Protein AF-A0A1U7GPU9-F1 (afdb_monomer_lite)

Sequence (173 aa):
MVADHSEVFSPFREVAGPLFEAMLLGKGELARRPNVSMRLPALGEPSARLLVTPGWDRRRKLVMPFIHAEFVVERTARAGIVCNKPLPDVELAIDILDDGPRWRRWSTASGASALDRMARTMGEFVERPDVVFARSAGRCCLCGRGLTDEASRGRGIGPECIEKYRSAFSTNK

Radius of gyration: 16.13 Å; chains: 1; bounding box: 51×42×40 Å

Foldseek 3Di:
DQDDLQVLQVLLLVLCVLLQVLVCPPVPQAPAFDLWWFWFWFDDPPTWTKIKGFDADGVVRDGDSKIKIFIWGFDQDDPHDGHPGTDTDTQWIWIRDPVTIDTDDHHPVCRSVSVVRVSVSSNCCSVCVQVRLLVQLAAQRINRHGDDDPVCSRRVHDPVCVVSVCSSPVPDD

Secondary structure (DSSP, 8-state):
-PPP-HHHHHHHHHHHHHHHHHHHTT--S-SS-----EEEEEPSSSPEEEEEEEEEETTTTEEEEEEEEEEEEEEEEETTEEEEEEEEEEEEEEEEETTEEEEEEE-TTTHHHHHHHHHHHHHHHHH-HHHHHHT-SSB-TTT-PBP-SHHHHHHT--HHHHHHHHHHHTT--

pLDDT: mean 88.78, std 10.9, range [35.09, 97.94]

Structure (mmCIF, N/CA/C/O backbone):
data_AF-A0A1U7GPU9-F1
#
_entry.id   AF-A0A1U7GPU9-F1
#
loop_
_atom_site.group_PDB
_atom_site.id
_atom_site.type_symbol
_atom_site.label_atom_id
_atom_site.label_alt_id
_atom_site.label_comp_id
_atom_site.label_asym_id
_atom_site.label_entity_id
_atom_site.label_seq_id
_atom_site.pdbx_PDB_ins_code
_atom_site.Cartn_x
_atom_site.Cartn_y
_atom_site.Cartn_z
_atom_site.occupancy
_atom_site.B_iso_or_equiv
_atom_site.auth_seq_id
_atom_site.auth_comp_id
_atom_site.auth_asym_id
_atom_site.auth_atom_id
_atom_site.pdbx_PDB_model_num
ATOM 1 N N . MET A 1 1 ? 10.505 0.534 -23.925 1.00 47.16 1 MET A N 1
ATOM 2 C CA . MET A 1 1 ? 9.340 1.418 -23.720 1.00 47.16 1 MET A CA 1
ATOM 3 C C . MET A 1 1 ? 8.784 1.091 -22.350 1.00 47.16 1 MET A C 1
ATOM 5 O O . MET A 1 1 ? 8.633 -0.089 -22.069 1.00 47.16 1 MET A O 1
ATOM 9 N N . VAL A 1 2 ? 8.605 2.087 -21.484 1.00 56.66 2 VAL A N 1
ATOM 10 C CA . VAL A 1 2 ? 7.925 1.889 -20.194 1.00 56.66 2 VAL A CA 1
ATOM 11 C C . VAL A 1 2 ? 6.439 1.765 -20.516 1.00 56.66 2 VAL A C 1
ATOM 13 O O . VAL A 1 2 ? 5.936 2.599 -21.267 1.00 56.66 2 VAL A O 1
ATOM 16 N N . ALA A 1 3 ? 5.775 0.706 -20.053 1.00 67.44 3 ALA A N 1
ATOM 17 C CA . ALA A 1 3 ? 4.334 0.579 -20.237 1.00 67.44 3 ALA A CA 1
ATOM 18 C C . ALA A 1 3 ? 3.627 1.746 -19.526 1.00 67.44 3 ALA A C 1
ATOM 20 O O . ALA A 1 3 ? 4.056 2.175 -18.452 1.00 67.44 3 ALA A O 1
ATOM 21 N N . ASP A 1 4 ? 2.596 2.301 -20.159 1.00 78.19 4 ASP A N 1
ATOM 22 C CA . ASP A 1 4 ? 1.759 3.307 -19.516 1.00 78.19 4 ASP A CA 1
ATOM 23 C C . ASP A 1 4 ? 0.876 2.598 -18.490 1.00 78.19 4 ASP A C 1
ATOM 25 O O . ASP A 1 4 ? 0.085 1.731 -18.841 1.00 78.19 4 ASP A O 1
ATOM 29 N N . HIS A 1 5 ? 1.065 2.941 -17.219 1.00 84.31 5 HIS A N 1
ATOM 30 C CA . HIS A 1 5 ? 0.310 2.389 -16.094 1.00 84.31 5 HIS A CA 1
ATOM 31 C C . HIS A 1 5 ? -0.591 3.443 -15.447 1.00 84.31 5 HIS A C 1
ATOM 33 O O . HIS A 1 5 ? -1.067 3.246 -14.331 1.00 84.31 5 HIS A O 1
ATOM 39 N N . SER A 1 6 ? -0.790 4.597 -16.093 1.00 80.00 6 SER A N 1
ATOM 40 C CA . SER A 1 6 ? -1.548 5.718 -15.521 1.00 80.00 6 SER A CA 1
ATOM 41 C C . SER A 1 6 ? -2.979 5.336 -15.123 1.00 80.00 6 SER A C 1
ATOM 43 O O . SER A 1 6 ? -3.493 5.838 -14.121 1.00 80.00 6 SER A O 1
ATOM 45 N N . GLU A 1 7 ? -3.565 4.380 -15.840 1.00 88.25 7 GLU A N 1
ATOM 46 C CA . GLU A 1 7 ? -4.902 3.824 -15.621 1.00 88.25 7 GLU A CA 1
ATOM 47 C C . GLU A 1 7 ? -5.108 3.175 -14.244 1.00 88.25 7 GLU A C 1
ATOM 49 O O . GLU A 1 7 ? -6.234 3.134 -13.757 1.00 88.25 7 GLU A O 1
ATOM 54 N N . VAL A 1 8 ? -4.046 2.712 -13.570 1.00 93.69 8 VAL A N 1
ATOM 55 C CA . VAL A 1 8 ? -4.183 2.010 -12.282 1.00 93.69 8 VAL A CA 1
ATOM 56 C C . VAL A 1 8 ? -4.221 2.952 -11.079 1.00 93.69 8 VAL A C 1
ATOM 58 O O . VAL A 1 8 ? -4.728 2.592 -10.017 1.00 93.69 8 VAL A O 1
ATOM 61 N N . PHE A 1 9 ? -3.677 4.164 -11.208 1.00 93.81 9 PHE A N 1
ATOM 62 C CA . PHE A 1 9 ? -3.418 5.018 -10.049 1.00 93.81 9 PHE A CA 1
ATOM 63 C C . PHE A 1 9 ? -4.691 5.610 -9.438 1.00 93.81 9 PHE A C 1
ATOM 65 O O . PHE A 1 9 ? -4.835 5.600 -8.215 1.00 93.81 9 PHE A O 1
ATOM 72 N N . SER A 1 10 ? -5.616 6.107 -10.264 1.00 93.00 10 SER A N 1
ATOM 73 C CA . SER A 1 10 ? -6.893 6.657 -9.783 1.00 93.00 10 SER A CA 1
ATOM 74 C C . SER A 1 10 ? -7.760 5.577 -9.118 1.00 93.00 10 SER A C 1
ATOM 76 O O . SER A 1 10 ? -8.069 5.757 -7.935 1.00 93.00 10 SER A O 1
ATOM 78 N N . PRO A 1 11 ? -8.025 4.416 -9.755 1.00 94.50 11 PRO A N 1
ATOM 79 C CA . PRO A 1 11 ? -8.762 3.325 -9.115 1.00 94.50 11 PRO A CA 1
ATOM 80 C C . PRO A 1 11 ? -8.101 2.849 -7.820 1.00 94.50 11 PRO A C 1
ATOM 82 O O . PRO A 1 11 ? -8.766 2.638 -6.805 1.00 94.50 11 PRO A O 1
ATOM 85 N N . PHE A 1 12 ? -6.768 2.741 -7.806 1.00 95.62 12 PHE A N 1
ATOM 86 C CA . PHE A 1 12 ? -6.042 2.370 -6.597 1.00 95.62 12 PHE A CA 1
ATOM 87 C C . PHE A 1 12 ? -6.277 3.361 -5.458 1.00 95.62 12 PHE A C 1
ATOM 89 O O . PHE A 1 12 ? -6.488 2.943 -4.318 1.00 95.62 12 PHE A O 1
ATOM 96 N N . ARG A 1 13 ? -6.263 4.669 -5.741 1.00 93.75 13 ARG A N 1
ATOM 97 C CA . ARG A 1 13 ? -6.533 5.685 -4.722 1.00 93.75 13 ARG A CA 1
ATOM 98 C C . ARG A 1 13 ? -7.963 5.624 -4.205 1.00 93.75 13 ARG A C 1
ATOM 100 O O . ARG A 1 13 ? -8.145 5.754 -2.995 1.00 93.75 13 ARG A O 1
ATOM 107 N N . GLU A 1 14 ? -8.935 5.414 -5.079 1.00 91.94 14 GLU A N 1
ATOM 108 C CA . GLU A 1 14 ? -10.346 5.289 -4.702 1.00 91.94 14 GLU A CA 1
ATOM 109 C C . GLU A 1 14 ? -10.579 4.093 -3.775 1.00 91.94 14 GLU A C 1
ATOM 111 O O . GLU A 1 14 ? -11.243 4.233 -2.751 1.00 91.94 14 GLU A O 1
ATOM 116 N N . VAL A 1 15 ? -9.955 2.947 -4.060 1.00 93.19 15 VAL A N 1
ATOM 117 C CA . VAL A 1 15 ? -10.063 1.747 -3.215 1.00 93.19 15 VAL A CA 1
ATOM 118 C C . VAL A 1 15 ? -9.267 1.893 -1.910 1.00 93.19 15 VAL A C 1
ATOM 120 O O . VAL A 1 15 ? -9.713 1.467 -0.847 1.00 93.19 15 VAL A O 1
ATOM 123 N N . ALA A 1 16 ? -8.083 2.506 -1.948 1.00 93.00 16 ALA A N 1
ATOM 124 C CA . ALA A 1 16 ? -7.210 2.646 -0.780 1.00 93.00 16 ALA A CA 1
ATOM 125 C C . ALA A 1 16 ? -7.633 3.757 0.201 1.00 93.00 16 ALA A C 1
ATOM 127 O O . ALA A 1 16 ? -7.374 3.650 1.404 1.00 93.00 16 ALA A O 1
ATOM 128 N N . GLY A 1 17 ? -8.236 4.838 -0.301 1.00 90.06 17 GLY A N 1
ATOM 129 C CA . GLY A 1 17 ? -8.607 6.035 0.461 1.00 90.06 17 GLY A CA 1
ATOM 130 C C . GLY A 1 17 ? -9.479 5.757 1.694 1.00 90.06 17 GLY A C 1
ATOM 131 O O . GLY A 1 17 ? -9.066 6.139 2.797 1.00 90.06 17 GLY A O 1
ATOM 132 N N . PRO A 1 18 ? -10.605 5.023 1.558 1.00 89.19 18 PRO A N 1
ATOM 133 C CA . PRO A 1 18 ? -11.516 4.714 2.664 1.00 89.19 18 PRO A CA 1
ATOM 134 C C . PRO A 1 18 ? -10.836 4.043 3.861 1.00 89.19 18 PRO A C 1
ATOM 136 O O . PRO A 1 18 ? -11.204 4.276 5.014 1.00 89.19 18 PRO A O 1
ATOM 139 N N . LEU A 1 19 ? -9.787 3.247 3.629 1.00 89.56 19 LEU A N 1
ATOM 140 C CA . LEU A 1 19 ? -9.035 2.650 4.728 1.00 89.56 19 LEU A CA 1
ATOM 141 C C . LEU A 1 19 ? -8.300 3.702 5.555 1.00 89.56 19 LEU A C 1
ATOM 143 O O . LEU A 1 19 ? -8.284 3.616 6.784 1.00 89.56 19 LEU A O 1
ATOM 147 N N . PHE A 1 20 ? -7.669 4.683 4.912 1.00 90.75 20 PHE A N 1
ATOM 148 C CA . PHE A 1 20 ? -6.978 5.735 5.648 1.00 90.75 20 PHE A CA 1
ATOM 149 C C . PHE A 1 20 ? -7.962 6.600 6.428 1.00 90.75 20 PHE A C 1
ATOM 151 O O . PHE A 1 20 ? -7.671 6.921 7.578 1.00 90.75 20 PHE A O 1
ATOM 158 N N . GLU A 1 21 ? -9.138 6.885 5.873 1.00 86.38 21 GLU A N 1
ATOM 159 C CA . GLU A 1 21 ? -10.227 7.549 6.596 1.00 86.38 21 GLU A CA 1
ATOM 160 C C . GLU A 1 21 ? -10.632 6.748 7.842 1.00 86.38 21 GLU A C 1
ATOM 162 O O . GLU A 1 21 ? -10.585 7.273 8.957 1.00 86.38 21 GLU A O 1
ATOM 167 N N . ALA A 1 22 ? -10.886 5.443 7.699 1.00 86.19 22 ALA A N 1
ATOM 168 C CA . ALA A 1 22 ? -11.213 4.556 8.817 1.00 86.19 22 ALA A CA 1
ATOM 169 C C . ALA A 1 22 ? -10.088 4.466 9.870 1.00 86.19 22 ALA A C 1
ATOM 171 O O . ALA A 1 22 ? -10.347 4.373 11.071 1.00 86.19 22 ALA A O 1
ATOM 172 N N . MET A 1 23 ? -8.816 4.503 9.454 1.00 86.50 23 MET A N 1
ATOM 173 C CA . MET A 1 23 ? -7.658 4.480 10.362 1.00 86.50 23 MET A CA 1
ATOM 174 C C . MET A 1 23 ? -7.397 5.821 11.067 1.00 86.50 23 MET A C 1
ATOM 176 O O . MET A 1 23 ? -6.689 5.846 12.085 1.00 86.50 23 MET A O 1
ATOM 180 N N . LEU A 1 24 ? -7.903 6.922 10.513 1.00 87.50 24 LEU A N 1
ATOM 181 C CA . LEU A 1 24 ? -7.767 8.280 11.041 1.00 87.50 24 LEU A CA 1
ATOM 182 C C . LEU A 1 24 ? -8.997 8.736 11.831 1.00 87.50 24 LEU A C 1
ATOM 184 O O . LEU A 1 24 ? -8.889 9.697 12.596 1.00 87.50 24 LEU A O 1
ATOM 188 N N . LEU A 1 25 ? -10.125 8.036 11.698 1.00 84.81 25 LEU A N 1
ATOM 189 C CA . LEU A 1 25 ? -11.353 8.321 12.428 1.00 84.81 25 LEU A CA 1
ATOM 190 C C . LEU A 1 25 ? -11.085 8.430 13.939 1.00 84.81 25 LEU A C 1
ATOM 192 O O . LEU A 1 25 ? -10.456 7.563 14.548 1.00 84.81 25 LEU A O 1
ATOM 196 N N . GLY A 1 26 ? -11.538 9.533 14.537 1.00 80.00 26 GLY A N 1
ATOM 197 C CA . GLY A 1 26 ? -11.386 9.804 15.968 1.00 80.00 26 GLY A CA 1
ATOM 198 C C . GLY A 1 26 ? -9.988 10.246 16.418 1.00 80.00 26 GLY A C 1
ATOM 199 O O . GLY A 1 26 ? -9.785 10.432 17.614 1.00 80.00 26 GLY A O 1
ATOM 200 N N . LYS A 1 27 ? -9.017 10.447 15.510 1.00 79.94 27 LYS A N 1
ATOM 201 C CA . LYS A 1 27 ? -7.660 10.888 15.895 1.00 79.94 27 LYS A CA 1
ATOM 202 C C . LYS A 1 27 ? -7.514 12.383 16.200 1.00 79.94 27 LYS A C 1
ATOM 204 O O . LYS A 1 27 ? -6.447 12.772 16.667 1.00 79.94 27 LYS A O 1
ATOM 209 N N . GLY A 1 28 ? -8.563 13.185 16.000 1.00 77.00 28 GLY A N 1
ATOM 210 C CA . GLY A 1 28 ? -8.564 14.620 16.305 1.00 77.00 28 GLY A CA 1
ATOM 211 C C . GLY A 1 28 ? -7.453 15.391 15.583 1.00 77.00 28 GLY A C 1
ATOM 212 O O . GLY A 1 28 ? -6.988 14.983 14.516 1.00 77.00 28 GLY A O 1
ATOM 213 N N . GLU A 1 29 ? -7.016 16.506 16.168 1.00 81.88 29 GLU A N 1
ATOM 214 C CA . GLU A 1 29 ? -5.880 17.274 15.654 1.00 81.88 29 GLU A CA 1
ATOM 215 C C . GLU A 1 29 ? -4.569 16.478 15.746 1.00 81.88 29 GLU A C 1
ATOM 217 O O . GLU A 1 29 ? -4.205 15.918 16.783 1.00 81.88 29 GLU A O 1
ATOM 222 N N . LEU A 1 30 ? -3.816 16.445 14.646 1.00 86.31 30 LEU A N 1
ATOM 223 C CA . LEU A 1 30 ? -2.607 15.636 14.535 1.00 86.31 30 LEU A CA 1
ATOM 224 C C . LEU A 1 30 ? -1.357 16.481 14.801 1.00 86.31 30 LEU A C 1
ATOM 226 O O . LEU A 1 30 ? -0.943 17.293 13.983 1.00 86.31 30 LEU A O 1
ATOM 230 N N . ALA A 1 31 ? -0.663 16.233 15.914 1.00 86.25 31 ALA A N 1
ATOM 231 C CA . ALA A 1 31 ? 0.609 16.909 16.208 1.00 86.25 31 ALA A CA 1
ATOM 232 C C . ALA A 1 31 ? 1.777 16.458 15.301 1.00 86.25 31 ALA A C 1
ATOM 234 O O . ALA A 1 31 ? 2.783 17.161 15.169 1.00 86.25 31 ALA A O 1
ATOM 235 N N . ARG A 1 32 ? 1.660 15.268 14.700 1.00 89.25 32 ARG A N 1
ATOM 236 C CA . ARG A 1 32 ? 2.674 14.604 13.867 1.00 89.25 32 ARG A CA 1
ATOM 237 C C . ARG A 1 32 ? 2.003 13.758 12.792 1.00 89.25 32 ARG A C 1
ATOM 239 O O . ARG A 1 32 ? 0.823 13.437 12.919 1.00 89.25 32 ARG A O 1
ATOM 246 N N . ARG A 1 33 ? 2.788 13.325 11.797 1.00 88.62 33 ARG A N 1
ATOM 247 C CA . ARG A 1 33 ? 2.310 12.398 10.765 1.00 88.62 33 ARG A CA 1
ATOM 248 C C . ARG A 1 33 ? 1.651 11.188 11.436 1.00 88.62 33 ARG A C 1
ATOM 250 O O . ARG A 1 33 ? 2.279 10.575 12.309 1.00 88.62 33 ARG A O 1
ATOM 257 N N . PRO A 1 34 ? 0.415 10.836 11.059 1.00 86.31 34 PRO A N 1
ATOM 258 C CA . PRO A 1 34 ? -0.255 9.695 11.648 1.00 86.31 34 PRO A CA 1
ATOM 259 C C . PRO A 1 34 ? 0.512 8.420 11.294 1.00 86.31 34 PRO A C 1
ATOM 261 O O . PRO A 1 34 ? 0.921 8.220 10.151 1.00 86.31 34 PRO A O 1
ATOM 264 N N . ASN A 1 35 ? 0.708 7.547 12.282 1.00 86.88 35 ASN A N 1
ATOM 265 C CA . ASN A 1 35 ? 1.306 6.232 12.062 1.00 86.88 35 ASN A CA 1
ATOM 266 C C . ASN A 1 35 ? 0.256 5.286 11.460 1.00 86.88 35 ASN A C 1
ATOM 268 O O . ASN A 1 35 ? -0.305 4.435 12.152 1.00 86.88 35 ASN A O 1
ATOM 272 N N . VAL A 1 36 ? -0.089 5.530 10.197 1.00 89.56 36 VAL A N 1
ATOM 273 C CA . VAL A 1 36 ? -1.051 4.760 9.407 1.00 89.56 36 VAL A CA 1
ATOM 274 C C . VAL A 1 36 ? -0.419 4.456 8.055 1.00 89.56 36 VAL A C 1
ATOM 276 O O . VAL A 1 36 ? 0.216 5.314 7.443 1.00 89.56 36 VAL A O 1
ATOM 279 N N . SER A 1 37 ? -0.535 3.208 7.620 1.00 93.56 37 SER A N 1
ATOM 280 C CA . SER A 1 37 ? 0.119 2.722 6.408 1.00 93.56 37 SER A CA 1
ATOM 281 C C . SER A 1 37 ? -0.509 1.408 5.966 1.00 93.56 37 SER A C 1
ATOM 283 O O . SER A 1 37 ? -0.882 0.619 6.833 1.00 93.56 37 SER A O 1
ATOM 285 N N . MET A 1 38 ? -0.507 1.124 4.669 1.00 95.88 38 MET A N 1
ATOM 286 C CA . MET A 1 38 ? -0.670 -0.228 4.136 1.00 95.88 38 MET A CA 1
ATOM 287 C C . MET A 1 38 ? 0.671 -0.739 3.624 1.00 95.88 38 MET A C 1
ATOM 289 O O . MET A 1 38 ? 1.451 0.009 3.043 1.00 95.88 38 MET A O 1
ATOM 293 N N . ARG A 1 39 ? 0.949 -2.018 3.842 1.00 96.44 39 ARG A N 1
ATOM 294 C CA . ARG A 1 39 ? 2.126 -2.719 3.325 1.00 96.44 39 ARG A CA 1
ATOM 295 C C . ARG A 1 39 ? 1.618 -3.842 2.445 1.00 96.44 39 ARG A C 1
ATOM 297 O O . ARG A 1 39 ? 1.227 -4.878 2.973 1.00 96.44 39 ARG A O 1
ATOM 304 N N . LEU A 1 40 ? 1.581 -3.610 1.141 1.00 97.12 40 LEU A N 1
ATOM 305 C CA . LEU A 1 40 ? 1.055 -4.561 0.167 1.00 97.12 40 LEU A CA 1
ATOM 306 C C . LEU A 1 40 ? 2.225 -5.380 -0.393 1.00 97.12 40 LEU A C 1
ATOM 308 O O . LEU A 1 40 ? 3.091 -4.800 -1.050 1.00 97.12 40 LEU A O 1
ATOM 312 N N . PRO A 1 41 ? 2.326 -6.688 -0.105 1.00 96.31 41 PRO A N 1
ATOM 313 C CA . PRO A 1 41 ? 3.390 -7.517 -0.657 1.00 96.31 41 PRO A CA 1
ATOM 314 C C . PRO A 1 41 ? 3.282 -7.594 -2.181 1.00 96.31 41 PRO A C 1
ATOM 316 O O . PRO A 1 41 ? 2.223 -7.913 -2.727 1.00 96.31 41 PRO A O 1
ATOM 319 N N . ALA A 1 42 ? 4.393 -7.318 -2.856 1.00 95.75 42 ALA A N 1
ATOM 320 C CA . ALA A 1 42 ? 4.492 -7.404 -4.303 1.00 95.75 42 ALA A CA 1
ATOM 321 C C . ALA A 1 42 ? 5.088 -8.757 -4.696 1.00 95.75 42 ALA A C 1
ATOM 323 O O . ALA A 1 42 ? 6.064 -9.213 -4.099 1.00 95.75 42 ALA A O 1
ATOM 324 N N . LEU A 1 43 ? 4.524 -9.390 -5.723 1.00 93.31 43 LEU A N 1
ATOM 325 C CA . LEU A 1 43 ? 5.051 -10.650 -6.240 1.00 93.31 43 LEU A CA 1
ATOM 326 C C . LEU A 1 43 ? 6.368 -10.444 -7.011 1.00 93.31 43 LEU A C 1
ATOM 328 O O . LEU A 1 43 ? 6.695 -9.342 -7.474 1.00 93.31 43 LEU A O 1
ATOM 332 N N . GLY A 1 44 ? 7.113 -11.539 -7.158 1.00 90.00 44 GLY A N 1
ATOM 333 C CA . GLY A 1 44 ? 8.365 -11.606 -7.909 1.00 90.00 44 GLY A CA 1
ATOM 334 C C . GLY A 1 44 ? 9.621 -11.374 -7.070 1.00 90.00 44 GLY A C 1
ATOM 335 O O . GLY A 1 44 ? 9.559 -10.964 -5.912 1.00 90.00 44 GLY A O 1
ATOM 336 N N . GLU A 1 45 ? 10.766 -11.625 -7.700 1.00 86.69 45 GLU A N 1
ATOM 337 C CA . GLU A 1 45 ? 12.092 -11.466 -7.107 1.00 86.69 45 GLU A CA 1
ATOM 338 C C . GLU A 1 45 ? 12.766 -10.170 -7.591 1.00 86.69 45 GLU A C 1
ATOM 340 O O . GLU A 1 45 ? 12.612 -9.795 -8.758 1.00 86.69 45 GLU A O 1
ATOM 345 N N . PRO A 1 46 ? 13.533 -9.472 -6.736 1.00 88.50 46 PRO A N 1
ATOM 346 C CA . PRO A 1 46 ? 13.648 -9.685 -5.288 1.00 88.50 46 PRO A CA 1
ATOM 347 C C . PRO A 1 46 ? 12.338 -9.380 -4.545 1.00 88.50 46 PRO A C 1
ATOM 349 O O . PRO A 1 46 ? 11.535 -8.568 -5.022 1.00 88.50 46 PRO A O 1
ATOM 352 N N . SER A 1 47 ? 12.157 -9.988 -3.366 1.00 90.25 47 SER A N 1
ATOM 353 C CA . SER A 1 47 ? 11.043 -9.690 -2.453 1.00 90.25 47 SER A CA 1
ATOM 354 C C . SER A 1 47 ? 10.863 -8.183 -2.253 1.00 90.25 47 SER A C 1
ATOM 356 O O . SER A 1 47 ? 11.819 -7.440 -2.002 1.00 90.25 47 SER A O 1
ATOM 358 N N . ALA A 1 48 ? 9.623 -7.721 -2.388 1.00 94.56 48 ALA A N 1
ATOM 359 C CA . ALA A 1 48 ? 9.294 -6.310 -2.321 1.00 94.56 48 ALA A CA 1
ATOM 360 C C . ALA A 1 48 ? 7.899 -6.087 -1.743 1.00 94.56 48 ALA A C 1
ATOM 362 O O . ALA A 1 48 ? 7.059 -6.986 -1.660 1.00 94.56 48 ALA A O 1
ATOM 363 N N . ARG A 1 49 ? 7.634 -4.842 -1.366 1.00 96.12 49 ARG A N 1
ATOM 364 C CA . ARG A 1 49 ? 6.311 -4.393 -0.956 1.00 96.12 49 ARG A CA 1
ATOM 365 C C . ARG A 1 49 ? 6.063 -2.966 -1.391 1.00 96.12 49 ARG A C 1
ATOM 367 O O . ARG A 1 49 ? 6.974 -2.143 -1.431 1.00 96.12 49 ARG A O 1
ATOM 374 N N . LEU A 1 50 ? 4.798 -2.664 -1.606 1.00 97.50 50 LEU A N 1
ATOM 375 C CA . LEU A 1 50 ? 4.305 -1.315 -1.746 1.00 97.50 50 LEU A CA 1
ATOM 376 C C . LEU A 1 50 ? 3.918 -0.784 -0.361 1.00 97.50 50 LEU A C 1
ATOM 378 O O . LEU A 1 50 ? 2.981 -1.274 0.273 1.00 97.50 50 LEU A O 1
ATOM 382 N N . LEU A 1 51 ? 4.675 0.190 0.138 1.00 97.12 51 LEU A N 1
ATOM 383 C CA . LEU A 1 51 ? 4.336 0.937 1.342 1.00 97.12 51 LEU A CA 1
ATOM 384 C C . LEU A 1 51 ? 3.475 2.134 0.946 1.00 97.12 51 LEU A C 1
ATOM 386 O O . LEU A 1 51 ? 3.933 3.041 0.264 1.00 97.12 51 LEU A O 1
ATOM 390 N N . VAL A 1 52 ? 2.231 2.138 1.402 1.00 97.38 52 VAL A N 1
ATOM 391 C CA . VAL A 1 52 ? 1.220 3.133 1.051 1.00 97.38 52 VAL A CA 1
ATOM 392 C C . VAL A 1 52 ? 0.855 3.907 2.301 1.00 97.38 52 VAL A C 1
ATOM 394 O O . VAL A 1 52 ? 0.630 3.323 3.361 1.00 97.38 52 VAL A O 1
ATOM 397 N N . THR A 1 53 ? 0.782 5.221 2.199 1.00 95.88 53 THR A N 1
ATOM 398 C CA . THR A 1 53 ? 0.487 6.114 3.318 1.00 95.88 53 THR A CA 1
ATOM 399 C C . THR A 1 53 ? -0.363 7.281 2.837 1.00 95.88 53 THR A C 1
ATOM 401 O O . THR A 1 53 ? -0.260 7.655 1.668 1.00 95.88 53 THR A O 1
ATOM 404 N N . PRO A 1 54 ? -1.169 7.907 3.707 1.00 94.38 54 PRO A N 1
ATOM 405 C CA . PRO A 1 54 ? -1.837 9.134 3.329 1.00 94.38 54 PRO A CA 1
ATOM 406 C C . PRO A 1 54 ? -0.800 10.244 3.133 1.00 94.38 54 PRO A C 1
ATOM 408 O O . PRO A 1 54 ? 0.256 10.277 3.797 1.00 94.38 54 PRO A O 1
ATOM 411 N N . GLY A 1 55 ? -1.124 11.159 2.226 1.00 93.31 55 GLY A N 1
ATOM 412 C CA . GLY A 1 55 ? -0.395 12.395 2.033 1.00 93.31 55 GLY A CA 1
ATOM 413 C C . GLY A 1 55 ? -0.332 13.193 3.329 1.00 93.31 55 GLY A C 1
ATOM 414 O O . GLY A 1 55 ? -1.266 13.196 4.132 1.00 93.31 55 GLY A O 1
ATOM 415 N N . TRP A 1 56 ? 0.797 13.852 3.568 1.00 94.12 56 TRP A N 1
ATOM 416 C CA . TRP A 1 56 ? 1.029 14.593 4.804 1.00 94.12 56 TRP A CA 1
ATOM 417 C C . TRP A 1 56 ? 1.738 15.910 4.525 1.00 94.12 56 TRP A C 1
ATOM 419 O O . TRP A 1 56 ? 2.867 15.923 4.031 1.00 94.12 56 TRP A O 1
ATOM 429 N N . ASP A 1 57 ? 1.107 17.013 4.916 1.00 91.56 57 ASP A N 1
ATOM 430 C CA . ASP A 1 57 ? 1.751 18.317 4.978 1.00 91.56 57 ASP A CA 1
ATOM 431 C C . ASP A 1 57 ? 2.345 18.512 6.374 1.00 91.56 57 ASP A C 1
ATOM 433 O O . ASP A 1 57 ? 1.641 18.714 7.365 1.00 91.56 57 ASP A O 1
ATOM 437 N N . ARG A 1 58 ? 3.678 18.484 6.455 1.00 90.50 58 ARG A N 1
ATOM 438 C CA . ARG A 1 58 ? 4.408 18.661 7.715 1.00 90.50 58 ARG A CA 1
ATOM 439 C C . ARG A 1 58 ? 4.281 20.067 8.299 1.00 90.50 58 ARG A C 1
ATOM 441 O O . ARG A 1 58 ? 4.342 20.194 9.520 1.00 90.50 58 ARG A O 1
ATOM 448 N N . ARG A 1 59 ? 4.157 21.101 7.464 1.00 90.56 59 ARG A N 1
ATOM 449 C CA . ARG A 1 59 ? 4.076 22.495 7.925 1.00 90.56 59 ARG A CA 1
ATOM 450 C C . ARG A 1 59 ? 2.705 22.768 8.519 1.00 90.56 59 ARG A C 1
ATOM 452 O O . ARG A 1 59 ? 2.621 23.314 9.612 1.00 90.56 59 ARG A O 1
ATOM 459 N N . ARG A 1 60 ? 1.653 22.341 7.817 1.00 89.75 60 ARG A N 1
ATOM 460 C CA . ARG A 1 60 ? 0.262 22.522 8.256 1.00 89.75 60 ARG A CA 1
ATOM 461 C C . ARG A 1 60 ? -0.196 21.465 9.257 1.00 89.75 60 ARG A C 1
ATOM 463 O O . ARG A 1 60 ? -1.186 21.678 9.938 1.00 89.75 60 ARG A O 1
ATOM 470 N N . LYS A 1 61 ? 0.543 20.358 9.366 1.00 90.06 61 LYS A N 1
ATOM 471 C CA . LYS A 1 61 ? 0.191 19.173 10.159 1.00 90.06 61 LYS A CA 1
ATOM 472 C C . LYS A 1 61 ? -1.162 18.583 9.750 1.00 90.06 61 LYS A C 1
ATOM 474 O O . LYS A 1 61 ? -1.974 18.205 10.589 1.00 90.06 61 LYS A O 1
ATOM 479 N N . LEU A 1 62 ? -1.385 18.504 8.440 1.00 91.12 62 LEU A N 1
ATOM 480 C CA . LEU A 1 62 ? -2.639 18.041 7.857 1.00 91.12 62 LEU A CA 1
ATOM 481 C C . LEU A 1 62 ? -2.421 16.808 6.992 1.00 91.12 62 LEU A C 1
ATOM 483 O O . LEU A 1 62 ? -1.410 16.673 6.296 1.00 91.12 62 LEU A O 1
ATOM 487 N N . VAL A 1 63 ? -3.409 15.918 7.034 1.00 91.25 63 VAL A N 1
ATOM 488 C CA . VAL A 1 63 ? -3.545 14.853 6.045 1.00 91.25 63 VAL A CA 1
ATOM 489 C C . VAL A 1 63 ? -4.015 15.487 4.744 1.00 91.25 63 VAL A C 1
ATOM 491 O O . VAL A 1 63 ? -4.954 16.278 4.733 1.00 91.25 63 VAL A O 1
ATOM 494 N N . MET A 1 64 ? -3.316 15.168 3.665 1.00 91.31 64 MET A N 1
ATOM 495 C CA . MET A 1 64 ? -3.567 15.725 2.343 1.00 91.31 64 MET A CA 1
ATOM 496 C C . MET A 1 64 ? -4.376 14.734 1.501 1.00 91.31 64 MET A C 1
ATOM 498 O O . MET A 1 64 ? -4.222 13.526 1.698 1.00 91.31 64 MET A O 1
ATOM 502 N N . PRO A 1 65 ? -5.188 15.211 0.540 1.00 89.81 65 PRO A N 1
ATOM 503 C CA . PRO A 1 65 ? -6.074 14.376 -0.274 1.00 89.81 65 PRO A CA 1
ATOM 504 C C . PRO A 1 65 ? -5.323 13.652 -1.407 1.00 89.81 65 PRO A C 1
ATOM 506 O O . PRO A 1 65 ? -5.746 13.649 -2.556 1.00 89.81 65 PRO A O 1
ATOM 509 N N . PHE A 1 66 ? -4.181 13.046 -1.092 1.00 93.00 66 PHE A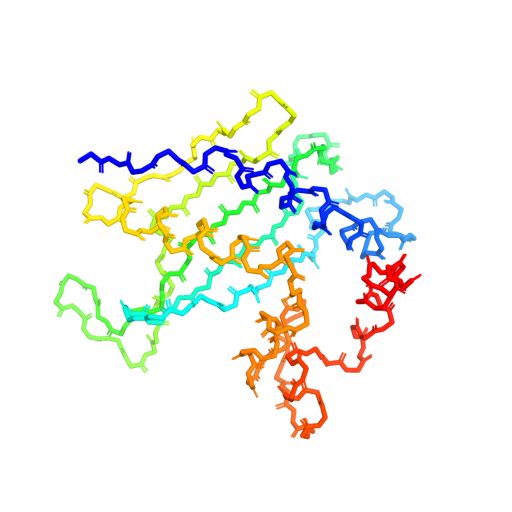 N 1
ATOM 510 C CA . PHE A 1 66 ? -3.406 12.215 -2.008 1.00 93.00 66 PHE A CA 1
ATOM 511 C C . PHE A 1 66 ? -2.854 10.999 -1.271 1.00 93.00 66 PHE A C 1
ATOM 513 O O . PHE A 1 66 ? -2.767 10.983 -0.039 1.00 93.00 66 PHE A O 1
ATOM 520 N N . ILE A 1 67 ? -2.440 9.985 -2.024 1.00 95.31 67 ILE A N 1
ATOM 521 C CA . ILE A 1 67 ? -1.762 8.810 -1.476 1.00 95.31 67 ILE A CA 1
ATOM 522 C C . ILE A 1 67 ? -0.287 8.863 -1.835 1.00 95.31 67 ILE A C 1
ATOM 524 O O . ILE A 1 67 ? 0.070 9.081 -2.983 1.00 95.31 67 ILE A O 1
ATOM 528 N N . HIS A 1 68 ? 0.572 8.632 -0.852 1.00 96.88 68 HIS A N 1
ATOM 529 C CA . HIS A 1 68 ? 1.997 8.445 -1.065 1.00 96.88 68 HIS A CA 1
ATOM 530 C C . HIS A 1 68 ? 2.324 6.952 -1.078 1.00 96.88 68 HIS A C 1
ATOM 532 O O . HIS A 1 68 ? 2.015 6.247 -0.110 1.00 96.88 68 HIS A O 1
ATOM 538 N N . ALA A 1 69 ? 2.962 6.482 -2.146 1.00 97.44 69 ALA A N 1
ATOM 539 C CA . ALA A 1 69 ? 3.297 5.082 -2.349 1.00 97.44 69 ALA A CA 1
ATOM 540 C C . ALA A 1 69 ? 4.792 4.904 -2.651 1.00 97.44 69 ALA A C 1
ATOM 542 O O . ALA A 1 69 ? 5.337 5.525 -3.563 1.00 97.44 69 ALA A O 1
ATOM 543 N N . GLU A 1 70 ? 5.450 4.024 -1.901 1.00 97.94 70 GLU A N 1
ATOM 544 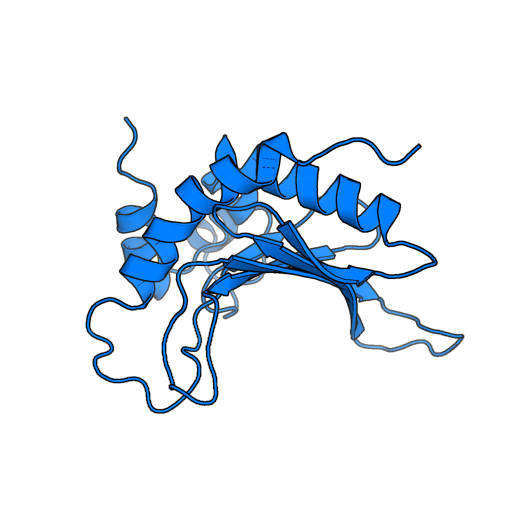C CA . GLU A 1 70 ? 6.858 3.662 -2.063 1.00 97.94 70 GLU A CA 1
ATOM 545 C C . GLU A 1 70 ? 6.975 2.179 -2.417 1.00 97.94 70 GLU A C 1
ATOM 547 O O . GLU A 1 70 ? 6.481 1.318 -1.686 1.00 97.94 70 GLU A O 1
ATOM 552 N N . PHE A 1 71 ? 7.666 1.858 -3.509 1.00 97.69 71 PHE A N 1
ATOM 553 C CA . PHE A 1 71 ? 8.068 0.489 -3.809 1.00 97.69 71 PHE A CA 1
ATOM 554 C C . PHE A 1 71 ? 9.383 0.186 -3.098 1.00 97.69 71 PHE A C 1
ATOM 556 O O . PHE A 1 71 ? 10.439 0.723 -3.448 1.00 97.69 71 PHE A O 1
ATOM 563 N N . VAL A 1 72 ? 9.297 -0.654 -2.073 1.00 95.81 72 VAL A N 1
ATOM 564 C CA . VAL A 1 72 ? 10.404 -0.995 -1.185 1.00 95.81 72 VAL A CA 1
ATOM 565 C C . VAL A 1 72 ? 10.832 -2.424 -1.456 1.00 95.81 72 VAL A C 1
ATOM 567 O O . VAL A 1 72 ? 10.069 -3.360 -1.218 1.00 95.81 72 VAL A O 1
ATOM 570 N N . VAL A 1 73 ? 12.065 -2.589 -1.910 1.00 93.06 73 VAL A N 1
ATOM 571 C CA . VAL A 1 73 ? 12.686 -3.891 -2.128 1.00 93.06 73 VAL A CA 1
ATOM 572 C C . VAL A 1 73 ? 13.501 -4.272 -0.901 1.00 93.06 73 VAL A C 1
ATOM 574 O O . VAL A 1 73 ? 14.244 -3.456 -0.359 1.00 93.06 73 VAL A O 1
ATOM 577 N N . GLU A 1 74 ? 13.373 -5.516 -0.452 1.00 86.81 74 GLU A N 1
ATOM 578 C CA . GLU A 1 74 ? 14.171 -6.053 0.646 1.00 86.81 74 GLU A CA 1
ATOM 579 C C . GLU A 1 74 ? 15.409 -6.745 0.064 1.00 86.81 74 GLU A C 1
ATOM 581 O O . GLU A 1 74 ? 15.319 -7.809 -0.547 1.00 86.81 74 GLU A O 1
ATOM 586 N N . ARG A 1 75 ? 16.585 -6.123 0.219 1.00 79.94 75 ARG A N 1
ATOM 587 C CA . ARG A 1 75 ? 17.848 -6.642 -0.327 1.00 79.94 75 ARG A CA 1
ATOM 588 C C . ARG A 1 75 ? 18.757 -7.128 0.790 1.00 79.94 75 ARG A C 1
ATOM 590 O O . ARG A 1 75 ? 18.983 -6.419 1.763 1.00 79.94 75 ARG A O 1
ATOM 597 N N . THR A 1 76 ? 19.345 -8.306 0.633 1.00 69.62 76 THR A N 1
ATOM 598 C CA . THR A 1 76 ? 20.387 -8.824 1.540 1.00 69.62 76 THR A CA 1
ATOM 599 C C . THR A 1 76 ? 21.797 -8.404 1.122 1.00 69.62 76 THR A C 1
ATOM 601 O O . THR A 1 76 ? 22.748 -8.658 1.854 1.00 69.62 76 THR A O 1
ATOM 604 N N . ALA A 1 77 ? 21.949 -7.723 -0.020 1.00 66.31 77 ALA A N 1
ATOM 605 C CA . ALA A 1 77 ? 23.217 -7.147 -0.449 1.00 66.31 77 ALA A CA 1
ATOM 606 C C . ALA A 1 77 ? 23.029 -5.837 -1.231 1.00 66.31 77 ALA A C 1
ATOM 608 O O . ALA A 1 77 ? 22.115 -5.714 -2.052 1.00 66.31 77 ALA A O 1
ATOM 609 N N . ARG A 1 78 ? 23.924 -4.866 -1.008 1.00 64.31 78 ARG A N 1
ATOM 610 C CA . ARG A 1 78 ? 24.007 -3.614 -1.783 1.00 64.31 78 ARG A CA 1
ATOM 611 C C . ARG A 1 78 ? 25.471 -3.223 -1.977 1.00 64.31 78 ARG A C 1
ATOM 613 O O . ARG A 1 78 ? 26.215 -3.163 -1.006 1.00 64.31 78 ARG A O 1
ATOM 620 N N . ALA A 1 79 ? 25.871 -2.949 -3.223 1.00 62.44 79 ALA A N 1
ATOM 621 C CA . ALA A 1 79 ? 27.221 -2.483 -3.575 1.00 62.44 79 ALA A CA 1
ATOM 622 C C . ALA A 1 79 ? 28.367 -3.342 -2.983 1.00 62.44 79 ALA A C 1
ATOM 624 O O . ALA A 1 79 ? 29.346 -2.812 -2.470 1.00 62.44 79 ALA A O 1
ATOM 625 N N . GLY A 1 80 ? 28.225 -4.673 -3.012 1.00 64.25 80 GLY A N 1
ATOM 626 C CA . GLY A 1 80 ? 29.230 -5.609 -2.483 1.00 64.25 80 GLY A CA 1
ATOM 627 C C . GLY A 1 80 ? 29.187 -5.833 -0.966 1.00 64.25 80 GLY A C 1
ATOM 628 O O . GLY A 1 80 ? 29.898 -6.698 -0.465 1.00 64.25 80 GLY A O 1
ATOM 629 N N . ILE A 1 81 ? 28.328 -5.123 -0.228 1.00 67.56 81 ILE A N 1
ATOM 630 C CA . ILE A 1 81 ? 28.126 -5.340 1.208 1.00 67.56 81 ILE A CA 1
ATOM 631 C C . ILE A 1 81 ? 26.993 -6.348 1.391 1.00 67.56 81 ILE A C 1
ATOM 633 O O . ILE A 1 81 ? 25.842 -6.052 1.063 1.00 67.56 81 ILE A O 1
ATOM 637 N N . VAL A 1 82 ? 27.316 -7.529 1.923 1.00 73.56 82 VAL A N 1
ATOM 638 C CA . VAL A 1 82 ? 26.332 -8.535 2.347 1.00 73.56 82 VAL A CA 1
ATOM 639 C C . VAL A 1 82 ? 25.854 -8.185 3.752 1.00 73.56 82 VAL A C 1
ATOM 641 O O . VAL A 1 82 ? 26.649 -7.993 4.670 1.00 73.56 82 VAL A O 1
ATOM 644 N N . CYS A 1 83 ? 24.544 -8.083 3.926 1.00 67.75 83 CYS A N 1
ATOM 645 C CA . CYS A 1 83 ? 23.908 -7.812 5.203 1.00 67.75 83 CYS A CA 1
ATOM 646 C C . CYS A 1 83 ? 23.160 -9.054 5.684 1.00 67.75 83 CYS A C 1
ATOM 648 O O . CYS A 1 83 ? 22.304 -9.591 4.987 1.00 67.75 83 CYS A O 1
ATOM 650 N N . ASN A 1 84 ? 23.411 -9.447 6.935 1.00 68.44 84 ASN A N 1
ATOM 651 C CA . ASN A 1 84 ? 22.687 -10.543 7.594 1.00 68.44 84 ASN A CA 1
ATOM 652 C C . ASN A 1 84 ? 21.190 -10.239 7.791 1.00 68.44 84 ASN A C 1
ATOM 654 O O . ASN A 1 84 ? 20.410 -11.131 8.114 1.00 68.44 84 ASN A O 1
ATOM 658 N N . LYS A 1 85 ? 20.782 -8.973 7.635 1.00 68.31 85 LYS A N 1
ATOM 659 C CA . LYS A 1 85 ? 19.387 -8.530 7.671 1.00 68.31 85 LYS A CA 1
ATOM 660 C C . LYS A 1 85 ? 19.054 -7.831 6.352 1.00 68.31 85 LYS A C 1
ATOM 662 O O . LYS A 1 85 ? 19.853 -6.994 5.929 1.00 68.31 85 LYS A O 1
ATOM 667 N N . PRO A 1 86 ? 17.893 -8.117 5.736 1.00 70.44 86 PRO A N 1
ATOM 668 C CA . PRO A 1 86 ? 17.452 -7.389 4.558 1.00 70.44 86 PRO A CA 1
ATOM 669 C C . PRO A 1 86 ? 17.386 -5.885 4.846 1.00 70.44 86 PRO A C 1
ATOM 671 O O . PRO A 1 86 ? 16.757 -5.454 5.816 1.00 70.44 86 PRO A O 1
ATOM 674 N N . LEU A 1 87 ? 18.052 -5.094 4.011 1.00 79.81 87 LEU A N 1
ATOM 675 C CA . LEU A 1 87 ? 17.971 -3.644 4.022 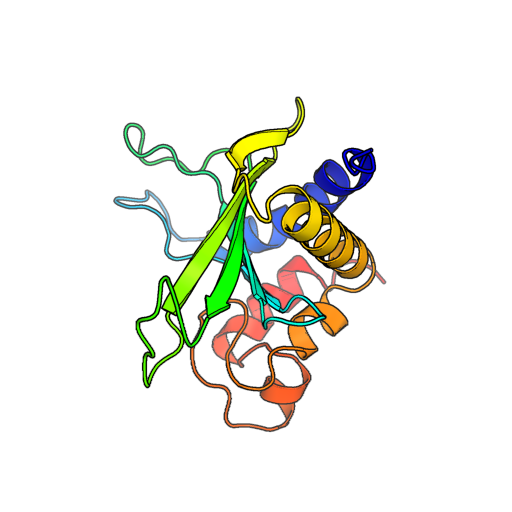1.00 79.81 87 LEU A CA 1
ATOM 676 C C . LEU A 1 87 ? 16.857 -3.210 3.063 1.00 79.81 87 LEU A C 1
ATOM 678 O O . LEU A 1 87 ? 16.886 -3.596 1.890 1.00 79.81 87 LEU A O 1
ATOM 682 N N . PRO A 1 88 ? 15.878 -2.420 3.533 1.00 84.94 88 PRO A N 1
ATOM 683 C CA . PRO A 1 88 ? 14.872 -1.856 2.651 1.00 84.94 88 PRO A CA 1
ATOM 684 C C . PRO A 1 88 ? 15.518 -0.806 1.740 1.00 84.94 88 PRO A C 1
ATOM 686 O O . PRO A 1 88 ? 16.165 0.124 2.224 1.00 84.94 88 PRO A O 1
ATOM 689 N N . ASP A 1 89 ? 15.311 -0.927 0.432 1.00 90.31 89 ASP A N 1
ATOM 690 C CA . ASP A 1 89 ? 15.685 0.088 -0.550 1.00 90.31 89 ASP A CA 1
ATOM 691 C C . ASP A 1 89 ? 14.447 0.559 -1.308 1.00 90.31 89 ASP A C 1
ATOM 693 O O . ASP A 1 89 ? 13.684 -0.243 -1.845 1.00 90.31 89 ASP A O 1
ATOM 697 N N . VAL A 1 90 ? 14.235 1.873 -1.332 1.00 94.31 90 VAL A N 1
ATOM 698 C CA . VAL A 1 90 ? 13.121 2.471 -2.072 1.00 94.31 90 VAL A CA 1
ATOM 699 C C . VAL A 1 90 ? 13.555 2.624 -3.523 1.00 94.31 90 VAL A C 1
ATOM 701 O O . VAL A 1 90 ? 14.442 3.417 -3.833 1.00 94.31 90 VAL A O 1
ATOM 704 N N . GLU A 1 91 ? 12.951 1.877 -4.433 1.00 94.62 91 GLU A N 1
ATOM 705 C CA . GLU A 1 91 ? 13.329 1.924 -5.852 1.00 94.62 91 GLU A CA 1
ATOM 706 C C . GLU A 1 91 ? 12.452 2.887 -6.654 1.00 94.62 91 GLU A C 1
ATOM 708 O O . GLU A 1 91 ? 12.893 3.460 -7.651 1.00 94.62 91 GLU A O 1
ATOM 713 N N . LEU A 1 92 ? 11.238 3.128 -6.164 1.00 96.69 92 LEU A N 1
ATOM 714 C CA . LEU A 1 92 ? 10.259 4.023 -6.759 1.00 96.69 92 LEU A CA 1
ATOM 715 C C . LEU A 1 92 ? 9.421 4.665 -5.655 1.00 96.69 92 LEU A C 1
ATOM 717 O O . LEU A 1 92 ? 9.031 3.983 -4.709 1.00 96.69 92 LEU A O 1
ATOM 721 N N . ALA A 1 93 ? 9.131 5.957 -5.772 1.00 97.69 93 ALA A N 1
ATOM 722 C CA . ALA A 1 93 ? 8.149 6.620 -4.921 1.00 97.69 93 ALA A CA 1
ATOM 723 C C . ALA A 1 93 ? 7.299 7.586 -5.742 1.00 97.69 93 ALA A C 1
ATOM 725 O O . ALA A 1 93 ? 7.842 8.364 -6.535 1.00 97.69 93 ALA A O 1
ATOM 726 N N . ILE A 1 94 ? 5.989 7.553 -5.517 1.00 96.75 94 ILE A N 1
ATOM 727 C CA . ILE A 1 94 ? 5.006 8.390 -6.203 1.00 96.75 94 ILE A CA 1
ATOM 728 C C . ILE A 1 94 ? 3.999 8.970 -5.216 1.00 96.75 94 ILE A C 1
ATOM 730 O O . ILE A 1 94 ? 3.622 8.321 -4.240 1.00 96.75 94 ILE A O 1
ATOM 734 N N . ASP A 1 95 ? 3.550 10.185 -5.500 1.00 96.62 95 ASP A N 1
ATOM 735 C CA . ASP A 1 95 ? 2.312 10.719 -4.944 1.00 96.62 95 ASP A CA 1
ATOM 736 C C . ASP A 1 95 ? 1.208 10.521 -5.990 1.00 96.62 95 ASP A C 1
ATOM 738 O O . ASP A 1 95 ? 1.419 10.811 -7.164 1.00 96.62 95 ASP A O 1
ATOM 742 N N . ILE A 1 96 ? 0.046 10.020 -5.583 1.00 95.31 96 ILE A N 1
ATOM 743 C CA . ILE A 1 96 ? -1.115 9.758 -6.437 1.00 95.31 96 ILE A CA 1
ATOM 744 C C . ILE A 1 96 ? -2.200 10.775 -6.086 1.00 95.31 96 ILE A C 1
ATOM 746 O O . ILE A 1 96 ? -2.773 10.712 -4.992 1.00 95.31 96 ILE A O 1
ATOM 750 N N . LEU A 1 97 ? -2.451 11.712 -7.000 1.00 92.12 97 LEU A N 1
ATOM 751 C CA . LEU A 1 97 ? -3.386 12.828 -6.853 1.00 92.12 97 LEU A CA 1
ATOM 752 C C . LEU A 1 97 ? -4.529 12.723 -7.877 1.00 92.12 97 LEU A C 1
ATOM 754 O O . LEU A 1 97 ? -4.486 11.878 -8.768 1.00 92.12 97 LEU A O 1
ATOM 758 N N . ASP A 1 98 ? -5.536 13.595 -7.758 1.00 87.19 98 ASP A N 1
ATOM 759 C CA . ASP A 1 98 ? -6.637 13.712 -8.731 1.00 87.19 98 ASP A CA 1
ATOM 760 C C . ASP A 1 98 ? -6.145 14.150 -10.116 1.00 87.19 98 ASP A C 1
ATOM 762 O O . ASP A 1 98 ? -6.644 13.684 -11.133 1.00 87.19 98 ASP A O 1
ATOM 766 N N . ASP A 1 99 ? -5.142 15.030 -10.156 1.00 86.19 99 ASP A N 1
ATOM 767 C CA . ASP A 1 99 ? -4.550 15.574 -11.382 1.00 86.19 99 ASP A CA 1
ATOM 768 C C . ASP A 1 99 ? -3.450 14.673 -11.977 1.00 86.19 99 ASP A C 1
ATOM 770 O O . ASP A 1 99 ? -2.780 15.062 -12.934 1.00 86.19 99 ASP A O 1
ATOM 774 N N . GLY A 1 100 ? -3.266 13.469 -11.423 1.00 85.62 100 GLY A N 1
ATOM 775 C CA . GLY A 1 100 ? -2.308 12.468 -11.886 1.00 85.62 100 GLY A CA 1
ATOM 776 C C . GLY A 1 100 ? -1.149 12.195 -10.917 1.00 85.62 100 GLY A C 1
ATOM 777 O O . GLY A 1 100 ? -1.035 12.802 -9.846 1.00 85.62 100 GLY A O 1
ATOM 778 N N . PRO A 1 101 ? -0.272 11.233 -11.254 1.00 91.88 101 PRO A N 1
ATOM 779 C CA . PRO A 1 101 ? 0.843 10.852 -10.399 1.00 91.88 101 PRO A CA 1
ATOM 780 C C . PRO A 1 101 ? 1.985 11.877 -10.452 1.00 91.88 101 PRO A C 1
ATOM 782 O O . PRO A 1 101 ? 2.360 12.384 -11.510 1.00 91.88 101 PRO A O 1
ATOM 785 N N . ARG A 1 102 ? 2.622 12.125 -9.305 1.00 94.06 102 ARG A N 1
ATOM 786 C CA . ARG A 1 102 ? 3.851 12.921 -9.190 1.00 94.06 102 ARG A CA 1
ATOM 787 C C . ARG A 1 102 ? 5.002 12.041 -8.730 1.00 94.06 102 ARG A C 1
ATOM 789 O O . ARG A 1 102 ? 4.994 11.510 -7.620 1.00 94.06 102 ARG A O 1
ATOM 796 N N . TRP A 1 103 ? 6.028 11.925 -9.566 1.00 94.19 103 TRP A N 1
ATOM 797 C CA . TRP A 1 103 ? 7.228 11.153 -9.254 1.00 94.19 103 TRP A CA 1
ATOM 798 C C . TRP A 1 103 ? 8.043 11.832 -8.150 1.00 94.19 103 TRP A C 1
ATOM 800 O O . TRP A 1 103 ? 8.398 13.007 -8.243 1.00 94.19 103 TRP A O 1
ATOM 810 N N . ARG A 1 104 ? 8.348 11.083 -7.091 1.00 95.62 104 ARG A N 1
ATOM 811 C CA . ARG A 1 104 ? 9.149 11.549 -5.946 1.00 95.62 104 ARG A CA 1
ATOM 812 C C . ARG A 1 104 ? 10.533 10.927 -5.935 1.00 95.62 104 ARG A C 1
ATOM 814 O O . ARG A 1 104 ? 11.495 11.575 -5.531 1.00 95.62 104 ARG A O 1
ATOM 821 N N . ARG A 1 105 ? 10.638 9.679 -6.388 1.00 95.38 105 ARG A N 1
ATOM 822 C CA . ARG A 1 105 ? 11.903 8.960 -6.526 1.00 95.38 105 ARG A CA 1
ATOM 823 C C . ARG A 1 105 ? 11.824 7.996 -7.692 1.00 95.38 105 ARG A C 1
ATOM 825 O O . ARG A 1 105 ? 10.835 7.285 -7.821 1.00 95.38 105 ARG A O 1
ATOM 832 N N . TRP A 1 106 ? 12.896 7.939 -8.472 1.00 95.38 106 TRP A N 1
ATOM 833 C CA . TRP A 1 106 ? 13.050 7.007 -9.580 1.00 95.38 106 TRP A CA 1
ATOM 834 C C . TRP A 1 106 ? 14.467 6.431 -9.575 1.00 95.38 106 TRP A C 1
ATOM 836 O O . TRP A 1 106 ? 15.440 7.162 -9.758 1.00 95.38 106 TRP A O 1
ATOM 846 N N . SER A 1 107 ? 14.595 5.125 -9.343 1.00 92.25 107 SER A N 1
ATOM 847 C CA . SER A 1 107 ? 15.860 4.410 -9.524 1.00 92.25 107 SER A CA 1
ATOM 848 C C . SER A 1 107 ? 16.210 4.342 -11.011 1.00 92.25 107 SER A C 1
ATOM 850 O O . SER A 1 107 ? 15.428 3.838 -11.812 1.00 92.25 107 SER A O 1
ATOM 852 N N . THR A 1 108 ? 17.401 4.788 -11.404 1.00 90.00 108 THR A N 1
ATOM 853 C CA . THR A 1 108 ? 17.860 4.661 -12.799 1.00 90.00 108 THR A CA 1
ATOM 854 C C . THR A 1 108 ? 18.095 3.208 -13.208 1.00 90.00 108 THR A C 1
ATOM 856 O O . THR A 1 108 ? 17.935 2.875 -14.377 1.00 90.00 108 THR A O 1
ATOM 859 N N . ALA A 1 109 ? 18.439 2.337 -12.255 1.00 88.75 109 ALA A N 1
ATOM 860 C CA . ALA A 1 109 ? 18.721 0.928 -12.515 1.00 88.75 109 ALA A CA 1
ATOM 861 C C . ALA A 1 109 ? 17.458 0.055 -12.553 1.00 88.75 109 ALA A C 1
ATOM 863 O O . ALA A 1 109 ? 17.436 -0.962 -13.238 1.00 88.75 109 ALA A O 1
ATOM 864 N N . SER A 1 110 ? 16.421 0.421 -11.793 1.00 91.94 110 SER A N 1
ATOM 865 C CA . SER A 1 110 ? 15.264 -0.454 -11.559 1.00 91.94 110 SER A CA 1
ATOM 866 C C . SER A 1 110 ? 13.909 0.252 -11.541 1.00 91.94 110 SER A C 1
ATOM 868 O O . SER A 1 110 ? 12.897 -0.393 -11.303 1.00 91.94 110 SER A O 1
ATOM 870 N N . GLY A 1 111 ? 13.840 1.557 -11.816 1.00 91.50 111 GLY A N 1
ATOM 871 C CA . GLY A 1 111 ? 12.595 2.328 -11.732 1.00 91.50 111 GLY A CA 1
ATOM 872 C C . GLY A 1 111 ? 11.494 1.808 -12.657 1.00 91.50 111 GLY A C 1
ATOM 873 O O . GLY A 1 111 ? 10.347 1.720 -12.237 1.00 91.50 111 GLY A O 1
ATOM 874 N N . ALA A 1 112 ? 11.847 1.375 -13.873 1.00 92.94 112 ALA A N 1
ATOM 875 C CA . ALA A 1 112 ? 10.887 0.807 -14.820 1.00 92.94 112 ALA A CA 1
ATOM 876 C C . ALA A 1 112 ? 10.306 -0.530 -14.325 1.00 92.94 112 ALA A C 1
ATOM 878 O O . ALA A 1 112 ? 9.092 -0.692 -14.279 1.00 92.94 112 ALA A O 1
ATOM 879 N N . SER A 1 113 ? 11.153 -1.461 -13.870 1.00 93.19 113 SER A N 1
ATOM 880 C CA . SER A 1 113 ? 10.678 -2.745 -13.337 1.00 93.19 113 SER A CA 1
ATOM 881 C C . SER A 1 113 ? 9.946 -2.588 -12.001 1.00 93.19 113 SER A C 1
ATOM 883 O O . SER A 1 113 ? 8.989 -3.313 -11.729 1.00 93.19 113 SER A O 1
ATOM 885 N N . ALA A 1 114 ? 10.356 -1.625 -11.172 1.00 94.88 114 ALA A N 1
ATOM 886 C CA . ALA A 1 114 ? 9.643 -1.248 -9.958 1.00 94.88 114 ALA A CA 1
ATOM 887 C C . ALA A 1 114 ? 8.258 -0.670 -10.277 1.00 94.88 114 ALA A C 1
ATOM 889 O O . ALA A 1 114 ? 7.304 -1.003 -9.579 1.00 94.88 114 ALA A O 1
ATOM 890 N N . LEU A 1 115 ? 8.129 0.138 -11.336 1.00 95.38 115 LEU A N 1
ATOM 891 C CA . LEU A 1 115 ? 6.846 0.664 -11.796 1.00 95.38 115 LEU A CA 1
ATOM 892 C C . LEU A 1 115 ? 5.925 -0.461 -12.266 1.00 95.38 115 LEU A C 1
ATOM 894 O O . LEU A 1 115 ? 4.800 -0.535 -11.786 1.00 95.38 115 LEU A O 1
ATOM 898 N N . ASP A 1 116 ? 6.407 -1.377 -13.108 1.00 95.38 116 ASP A N 1
ATOM 899 C CA . ASP A 1 116 ? 5.601 -2.506 -13.590 1.00 95.38 116 ASP A CA 1
ATOM 900 C C . ASP A 1 116 ? 5.071 -3.366 -12.429 1.00 95.38 116 ASP A C 1
ATOM 902 O O . ASP A 1 116 ? 3.902 -3.758 -12.393 1.00 95.38 116 ASP A O 1
ATOM 906 N N . ARG A 1 117 ? 5.925 -3.653 -11.436 1.00 95.94 117 ARG A N 1
ATOM 907 C CA . ARG A 1 117 ? 5.541 -4.435 -10.250 1.00 95.94 117 ARG A CA 1
ATOM 908 C C . ARG A 1 117 ? 4.613 -3.659 -9.321 1.00 95.94 117 ARG A C 1
ATOM 910 O O . ARG A 1 117 ? 3.687 -4.253 -8.764 1.00 95.94 117 ARG A O 1
ATOM 917 N N . MET A 1 118 ? 4.853 -2.360 -9.142 1.00 96.81 118 MET A N 1
ATOM 918 C CA . MET A 1 118 ? 3.979 -1.471 -8.379 1.00 96.81 118 MET A CA 1
ATOM 919 C C . MET A 1 118 ? 2.586 -1.440 -9.013 1.00 96.81 118 MET A C 1
ATOM 921 O O . MET A 1 118 ? 1.618 -1.733 -8.319 1.00 96.81 118 MET A O 1
ATOM 925 N N . ALA A 1 119 ? 2.499 -1.166 -10.314 1.00 96.38 119 ALA A N 1
ATOM 926 C CA . ALA A 1 119 ? 1.252 -1.084 -11.061 1.00 96.38 119 ALA A CA 1
ATOM 927 C C . ALA A 1 119 ? 0.478 -2.404 -11.029 1.00 96.38 119 ALA A C 1
ATOM 929 O O . ALA A 1 119 ? -0.700 -2.409 -10.691 1.00 96.38 119 ALA A O 1
ATOM 930 N N . ARG A 1 120 ? 1.150 -3.543 -11.243 1.00 96.38 120 ARG A N 1
ATOM 931 C CA . ARG A 1 120 ? 0.517 -4.864 -11.105 1.00 96.38 120 ARG A CA 1
ATOM 932 C C . ARG A 1 120 ? -0.039 -5.095 -9.700 1.00 96.38 120 ARG A C 1
ATOM 934 O O . ARG A 1 120 ? -1.169 -5.541 -9.555 1.00 96.38 120 ARG A O 1
ATOM 941 N N . THR A 1 121 ? 0.738 -4.767 -8.666 1.00 97.69 121 THR A N 1
ATOM 942 C CA . THR A 1 121 ? 0.297 -4.917 -7.269 1.00 97.69 121 THR A CA 1
ATOM 943 C C . THR A 1 121 ? -0.896 -4.008 -6.965 1.00 97.69 121 THR A C 1
ATOM 945 O O . THR A 1 121 ? -1.804 -4.419 -6.250 1.00 97.69 121 THR A O 1
ATOM 948 N N . MET A 1 122 ? -0.908 -2.785 -7.506 1.00 97.75 122 MET A N 1
ATOM 949 C CA . MET A 1 122 ? -2.029 -1.853 -7.381 1.00 97.75 122 MET A CA 1
ATOM 950 C C . MET A 1 122 ? -3.275 -2.363 -8.108 1.00 97.75 122 MET A C 1
ATOM 952 O O . MET A 1 122 ? -4.345 -2.347 -7.514 1.00 97.75 122 MET A O 1
ATOM 956 N N . GLY A 1 123 ? -3.142 -2.862 -9.338 1.00 96.88 123 GLY A N 1
ATOM 957 C CA . GLY A 1 123 ? -4.262 -3.390 -10.121 1.00 96.88 123 GLY A CA 1
ATOM 958 C C . GLY A 1 123 ? -4.896 -4.609 -9.457 1.00 96.88 123 GLY A C 1
ATOM 959 O O . GLY A 1 123 ? -6.098 -4.635 -9.216 1.00 96.88 123 GLY A O 1
ATOM 960 N N . GLU A 1 124 ? -4.075 -5.566 -9.023 1.00 96.62 124 GLU A N 1
ATOM 961 C CA . GLU A 1 124 ? -4.553 -6.719 -8.253 1.00 96.62 124 GLU A CA 1
ATOM 962 C C . GLU A 1 124 ? -5.204 -6.302 -6.928 1.00 96.62 124 GLU A C 1
ATOM 964 O O . GLU A 1 124 ? -6.151 -6.943 -6.479 1.00 96.62 124 GLU A O 1
ATOM 969 N N . PHE A 1 125 ? -4.709 -5.239 -6.287 1.00 96.69 125 PHE A N 1
ATOM 970 C CA . PHE A 1 125 ? -5.304 -4.717 -5.059 1.00 96.69 125 PHE A CA 1
ATOM 971 C C . PHE A 1 125 ? -6.661 -4.064 -5.312 1.00 96.69 125 PHE A C 1
ATOM 973 O O . PHE A 1 125 ? -7.554 -4.239 -4.494 1.00 96.69 125 PHE A O 1
ATOM 980 N N . VAL A 1 126 ? -6.827 -3.339 -6.419 1.00 95.31 126 VAL A N 1
ATOM 981 C CA . VAL A 1 126 ? -8.116 -2.749 -6.815 1.00 95.31 126 VAL A CA 1
ATOM 982 C C . VAL A 1 126 ? -9.170 -3.838 -6.991 1.00 95.31 126 VAL A C 1
ATOM 984 O O . VAL A 1 126 ? -10.285 -3.694 -6.499 1.00 95.31 126 VAL A O 1
ATOM 987 N N . GLU A 1 127 ? -8.808 -4.944 -7.641 1.00 94.56 127 GLU A N 1
ATOM 988 C CA . GLU A 1 127 ? -9.732 -6.052 -7.886 1.00 94.56 127 GLU A CA 1
ATOM 989 C C . GLU A 1 127 ? -9.962 -6.923 -6.643 1.00 94.56 127 GLU A C 1
ATOM 991 O O . GLU A 1 127 ? -11.083 -7.362 -6.381 1.00 94.56 127 GLU A O 1
ATOM 996 N N . ARG A 1 128 ? -8.891 -7.240 -5.903 1.00 94.69 128 ARG A N 1
ATOM 997 C CA . ARG A 1 128 ? -8.883 -8.253 -4.833 1.00 94.69 128 ARG A CA 1
ATOM 998 C C . ARG A 1 128 ? -7.975 -7.844 -3.660 1.00 94.69 128 ARG A C 1
ATOM 1000 O O . ARG A 1 128 ? -6.909 -8.446 -3.459 1.00 94.69 128 ARG A O 1
ATOM 1007 N N . PRO A 1 129 ? -8.382 -6.849 -2.843 1.00 94.25 129 PRO A N 1
ATOM 1008 C CA . PRO A 1 129 ? -7.586 -6.381 -1.705 1.00 94.25 129 PRO A CA 1
ATOM 1009 C C . PRO A 1 129 ? -7.222 -7.503 -0.722 1.00 94.25 129 PRO A C 1
ATOM 1011 O O . PRO A 1 129 ? -6.098 -7.567 -0.218 1.00 94.25 129 PRO A O 1
ATOM 1014 N N . ASP A 1 130 ? -8.170 -8.406 -0.468 1.00 93.38 130 ASP A N 1
ATOM 1015 C CA . ASP A 1 130 ? -8.057 -9.551 0.437 1.00 93.38 130 ASP A CA 1
ATOM 1016 C C . ASP A 1 130 ? -6.904 -10.483 0.047 1.00 93.38 130 ASP A C 1
ATOM 1018 O O . ASP A 1 130 ? -6.084 -10.855 0.890 1.00 93.38 130 ASP A O 1
ATOM 1022 N N . VAL A 1 131 ? -6.792 -10.798 -1.244 1.00 95.06 131 VAL A N 1
ATOM 1023 C CA . VAL A 1 131 ? -5.731 -11.657 -1.779 1.00 95.06 131 VAL A CA 1
ATOM 1024 C C . VAL A 1 131 ? -4.373 -10.994 -1.658 1.00 95.06 131 VAL A C 1
ATOM 1026 O O . VAL A 1 131 ? -3.393 -11.656 -1.313 1.00 95.06 131 VAL A O 1
ATOM 1029 N N . VAL A 1 132 ? -4.289 -9.694 -1.940 1.00 96.88 132 VAL A N 1
ATOM 1030 C CA . VAL A 1 132 ? -3.021 -8.970 -1.839 1.00 96.88 132 VAL A CA 1
ATOM 1031 C C . VAL A 1 132 ? -2.555 -8.911 -0.387 1.00 96.88 132 VAL A C 1
ATOM 1033 O O . VAL A 1 132 ? -1.382 -9.174 -0.120 1.00 96.88 132 VAL A O 1
ATOM 1036 N N . PHE A 1 133 ? -3.451 -8.648 0.569 1.00 95.88 133 PHE A N 1
ATOM 1037 C CA . PHE A 1 133 ? -3.098 -8.681 1.989 1.00 95.88 133 PHE A CA 1
ATOM 1038 C C . PHE A 1 133 ? -2.660 -10.078 2.450 1.00 95.88 133 PHE A C 1
ATOM 1040 O O . PHE A 1 133 ? -1.624 -10.194 3.109 1.00 95.88 133 PHE A O 1
ATOM 1047 N N . ALA A 1 134 ? -3.368 -11.136 2.041 1.00 95.19 134 ALA A N 1
ATOM 1048 C CA . ALA A 1 134 ? -3.080 -12.528 2.404 1.00 95.19 134 ALA A CA 1
ATOM 1049 C C . ALA A 1 134 ? -1.656 -12.999 2.051 1.00 95.19 134 ALA A C 1
ATOM 1051 O O . ALA A 1 134 ? -1.135 -13.926 2.670 1.00 95.19 134 ALA A O 1
ATOM 1052 N N . ARG A 1 135 ? -0.971 -12.325 1.118 1.00 95.44 135 ARG A N 1
ATOM 1053 C CA . ARG A 1 135 ? 0.445 -12.589 0.798 1.00 95.44 135 ARG A CA 1
ATOM 1054 C C . ARG A 1 135 ? 1.382 -12.344 1.985 1.00 95.44 135 ARG A C 1
ATOM 1056 O O . ARG A 1 135 ? 2.493 -12.870 2.012 1.00 95.44 135 ARG A O 1
ATOM 1063 N N . SER A 1 136 ? 0.971 -11.547 2.972 1.00 90.94 136 SER A N 1
ATOM 1064 C CA . SER A 1 136 ? 1.784 -11.223 4.147 1.00 90.94 136 SER A CA 1
ATOM 1065 C C . SER A 1 136 ? 1.566 -12.218 5.288 1.00 90.94 136 SER A C 1
ATOM 1067 O O . SER A 1 136 ? 0.960 -11.905 6.311 1.00 90.94 136 SER A O 1
ATOM 1069 N N . ALA A 1 137 ? 2.130 -13.419 5.166 1.00 80.12 137 ALA A N 1
ATOM 1070 C CA . ALA A 1 137 ? 1.952 -14.478 6.167 1.00 80.12 137 ALA A CA 1
ATOM 1071 C C . ALA A 1 137 ? 2.695 -14.241 7.504 1.00 80.12 137 ALA A C 1
ATOM 1073 O O . ALA A 1 137 ? 2.505 -14.992 8.464 1.00 80.12 137 ALA A O 1
ATOM 1074 N N . GLY A 1 138 ? 3.585 -13.243 7.584 1.00 89.56 138 GLY A N 1
ATOM 1075 C CA . GLY A 1 138 ? 4.430 -12.998 8.763 1.00 89.56 138 GLY A CA 1
ATOM 1076 C C . GLY A 1 138 ? 4.091 -11.740 9.563 1.00 89.56 138 GLY A C 1
ATOM 1077 O O . GLY A 1 138 ? 4.414 -11.662 10.750 1.00 89.56 138 GLY A O 1
ATOM 1078 N N . ARG A 1 139 ? 3.472 -10.732 8.938 1.00 93.62 139 ARG A N 1
ATOM 1079 C CA . ARG A 1 139 ? 3.230 -9.419 9.556 1.00 93.62 139 ARG A CA 1
ATOM 1080 C C . ARG A 1 139 ? 1.923 -8.808 9.076 1.00 93.62 139 ARG A C 1
ATOM 1082 O O . ARG A 1 139 ? 1.580 -8.918 7.908 1.00 93.62 139 ARG A O 1
ATOM 1089 N N . CYS A 1 140 ? 1.239 -8.096 9.963 1.00 95.81 140 CYS A N 1
ATOM 1090 C CA . CYS A 1 140 ? 0.033 -7.355 9.623 1.00 95.81 140 CYS A CA 1
ATOM 1091 C C . CYS A 1 140 ? 0.357 -6.267 8.594 1.00 95.81 140 CYS A C 1
ATOM 1093 O O . CYS A 1 140 ? 1.209 -5.407 8.846 1.00 95.81 140 CYS A O 1
ATOM 1095 N N . CYS A 1 141 ? -0.369 -6.241 7.480 1.00 96.31 141 CYS A N 1
ATOM 1096 C CA . CYS A 1 141 ? -0.181 -5.241 6.435 1.00 96.31 141 CYS A CA 1
ATOM 1097 C C . CYS A 1 141 ? -0.442 -3.806 6.919 1.00 96.31 141 CYS A C 1
ATOM 1099 O O . CYS A 1 141 ? 0.151 -2.869 6.389 1.00 96.31 141 CYS A O 1
ATOM 1101 N N . LEU A 1 142 ? -1.256 -3.610 7.963 1.00 94.56 142 LEU A N 1
ATOM 1102 C CA . LEU A 1 142 ? -1.621 -2.271 8.443 1.00 94.56 142 LEU A CA 1
ATOM 1103 C C . LEU A 1 142 ? -0.703 -1.770 9.565 1.00 94.56 142 LEU A C 1
ATOM 1105 O O . LEU A 1 142 ? -0.092 -0.704 9.459 1.00 94.56 142 LEU A O 1
ATOM 1109 N N . CYS A 1 143 ? -0.546 -2.553 10.636 1.00 92.06 143 CYS A N 1
ATOM 1110 C CA . CYS A 1 143 ? 0.240 -2.142 11.805 1.00 92.06 143 CYS A CA 1
ATOM 1111 C C . CYS A 1 143 ? 1.683 -2.673 11.820 1.00 92.06 143 CYS A C 1
ATOM 1113 O O . CYS A 1 143 ? 2.478 -2.232 12.645 1.00 92.06 143 CYS A O 1
ATOM 1115 N N . GLY A 1 144 ? 2.036 -3.618 10.942 1.00 91.81 144 GLY A N 1
ATOM 1116 C CA . GLY A 1 144 ? 3.380 -4.198 10.851 1.00 91.81 144 GLY A CA 1
ATOM 1117 C C . GLY A 1 144 ? 3.759 -5.173 11.973 1.00 91.81 144 GLY A C 1
ATOM 1118 O O . GLY A 1 144 ? 4.870 -5.705 11.942 1.00 91.81 144 GLY A O 1
ATOM 1119 N N . ARG A 1 145 ? 2.874 -5.425 12.950 1.00 93.69 145 ARG A N 1
ATOM 1120 C CA . ARG A 1 145 ? 3.113 -6.400 14.030 1.00 93.69 145 ARG A CA 1
ATOM 1121 C C . ARG A 1 145 ? 3.121 -7.832 13.492 1.00 93.69 145 ARG A C 1
ATOM 1123 O O . ARG A 1 145 ? 2.472 -8.110 12.484 1.00 93.69 145 ARG A O 1
ATOM 1130 N N . GLY A 1 146 ? 3.852 -8.723 14.161 1.00 95.44 146 GLY A N 1
ATOM 1131 C CA . GLY A 1 146 ? 3.921 -10.140 13.800 1.00 95.44 146 GLY A CA 1
ATOM 1132 C C . GLY A 1 146 ? 2.558 -10.826 13.895 1.00 95.44 146 GLY A C 1
ATOM 1133 O O . GLY A 1 146 ? 1.778 -10.521 14.795 1.00 95.44 146 GLY A O 1
ATOM 1134 N N . LEU A 1 147 ? 2.280 -11.729 12.956 1.00 95.25 147 LEU A N 1
ATOM 1135 C CA . LEU A 1 147 ? 1.066 -12.545 12.943 1.00 95.25 147 LEU A CA 1
ATOM 1136 C C . LEU A 1 147 ? 1.407 -13.953 13.424 1.00 95.25 147 LEU A C 1
ATOM 1138 O O . LEU A 1 147 ? 2.292 -14.598 12.861 1.00 95.25 147 LEU A O 1
ATOM 1142 N N . THR A 1 148 ? 0.723 -14.414 14.467 1.00 92.62 148 THR A N 1
ATOM 1143 C CA . THR A 1 148 ? 1.007 -15.702 15.113 1.00 92.62 148 THR A CA 1
ATOM 1144 C C . THR A 1 148 ? -0.088 -16.728 14.857 1.00 92.62 148 THR A C 1
ATOM 1146 O O . THR A 1 148 ? 0.235 -17.880 14.577 1.00 92.62 148 THR A O 1
ATOM 1149 N N . ASP A 1 149 ? -1.359 -16.321 14.890 1.00 94.00 149 ASP A N 1
ATOM 1150 C CA . ASP A 1 149 ? -2.494 -17.199 14.619 1.00 94.00 149 ASP A CA 1
ATOM 1151 C C . ASP A 1 149 ? -2.706 -17.421 13.114 1.00 94.00 149 ASP A C 1
ATOM 1153 O O . ASP A 1 149 ? -2.545 -16.511 12.297 1.00 94.00 149 ASP A O 1
ATOM 1157 N N . GLU A 1 150 ? -3.086 -18.643 12.746 1.00 94.25 150 GLU A N 1
ATOM 1158 C CA . GLU A 1 150 ? -3.251 -19.069 11.352 1.00 94.25 150 GLU A CA 1
ATOM 1159 C C . GLU A 1 150 ? -4.266 -18.211 10.593 1.00 94.25 150 GLU A C 1
ATOM 1161 O O . GLU A 1 150 ? -4.017 -17.809 9.458 1.00 94.25 150 GLU A O 1
ATOM 1166 N N . ALA A 1 151 ? -5.370 -17.842 11.244 1.00 94.12 151 ALA A N 1
ATOM 1167 C CA . ALA A 1 151 ? -6.417 -17.044 10.626 1.00 94.12 151 ALA A CA 1
ATOM 1168 C C . ALA A 1 151 ? -5.911 -15.642 10.240 1.00 94.12 151 ALA A C 1
ATOM 1170 O O . ALA A 1 151 ? -6.194 -15.156 9.144 1.00 94.12 151 ALA A O 1
ATOM 1171 N N . SER A 1 152 ? -5.144 -14.976 11.107 1.00 95.50 152 SER A N 1
ATOM 1172 C CA . SER A 1 152 ? -4.538 -13.682 10.787 1.00 95.50 152 SER A CA 1
ATOM 1173 C C . SER A 1 152 ? -3.457 -13.810 9.727 1.00 95.50 152 SER A C 1
ATOM 1175 O O . SER A 1 152 ? -3.406 -12.9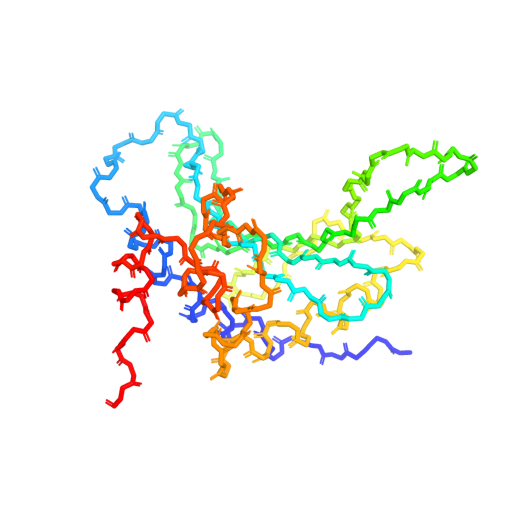64 8.835 1.00 95.50 152 SER A O 1
ATOM 1177 N N . ARG A 1 153 ? -2.633 -14.866 9.775 1.00 95.44 153 ARG A N 1
ATOM 1178 C CA . ARG A 1 153 ? -1.615 -15.140 8.745 1.00 95.44 153 ARG A CA 1
ATOM 1179 C C . ARG A 1 153 ? -2.254 -15.353 7.376 1.00 95.44 153 ARG A C 1
ATOM 1181 O O . ARG A 1 153 ? -1.787 -14.755 6.415 1.00 95.44 153 ARG A O 1
ATOM 1188 N N . GLY A 1 154 ? -3.359 -16.096 7.310 1.00 95.06 154 GLY A N 1
ATOM 1189 C CA . GLY A 1 154 ? -4.127 -16.317 6.083 1.00 95.06 154 GLY A CA 1
ATOM 1190 C C . GLY A 1 154 ? -4.771 -15.051 5.510 1.00 95.06 154 GLY A C 1
ATOM 1191 O O . GLY A 1 15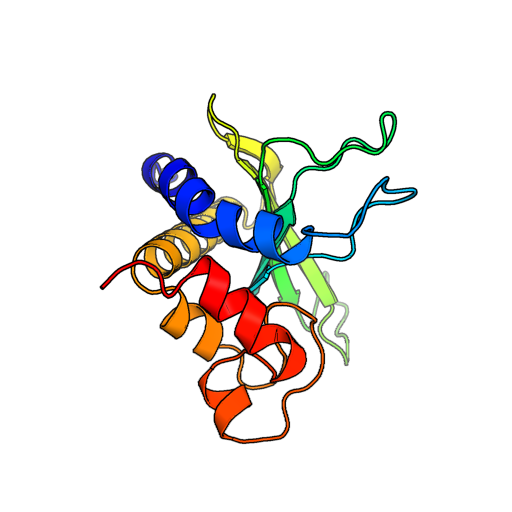4 ? -4.998 -14.979 4.311 1.00 95.06 154 GLY A O 1
ATOM 1192 N N . ARG A 1 155 ? -5.033 -14.029 6.335 1.00 94.81 155 ARG A N 1
ATOM 1193 C CA . ARG A 1 155 ? -5.543 -12.720 5.879 1.00 94.81 155 ARG A CA 1
ATOM 1194 C C . ARG A 1 155 ? -4.451 -11.680 5.634 1.00 94.81 155 ARG A C 1
ATOM 1196 O O . ARG A 1 155 ? -4.727 -10.645 5.042 1.00 94.81 155 ARG A O 1
ATOM 1203 N N . GLY A 1 156 ? -3.262 -11.869 6.202 1.00 96.31 156 GLY A N 1
ATOM 1204 C CA . GLY A 1 156 ? -2.256 -10.812 6.357 1.00 96.31 156 GLY A CA 1
ATOM 1205 C C . GLY A 1 156 ? -2.696 -9.632 7.237 1.00 96.31 156 GLY A C 1
ATOM 1206 O O . GLY A 1 156 ? -2.044 -8.586 7.258 1.00 96.31 156 GLY A O 1
ATOM 1207 N N . ILE A 1 157 ? -3.788 -9.782 7.995 1.00 95.75 157 ILE A N 1
ATOM 1208 C CA . ILE A 1 157 ? -4.382 -8.743 8.845 1.00 95.75 157 ILE A CA 1
ATOM 1209 C C . ILE A 1 157 ? -4.594 -9.304 10.249 1.00 95.75 157 ILE A C 1
ATOM 1211 O O . ILE A 1 157 ? -5.314 -10.286 10.442 1.00 95.75 157 ILE A O 1
ATOM 1215 N N . GLY A 1 158 ? -3.975 -8.648 11.233 1.00 94.88 158 GLY A N 1
ATOM 1216 C CA . GLY A 1 158 ? -4.104 -9.003 12.646 1.00 94.88 158 GLY A CA 1
ATOM 1217 C C . GLY A 1 158 ? -5.451 -8.587 13.255 1.00 94.88 158 GLY A C 1
ATOM 1218 O O . GLY A 1 158 ? -6.124 -7.700 12.718 1.00 94.88 158 GLY A O 1
ATOM 1219 N N . PRO A 1 159 ? -5.825 -9.158 14.413 1.00 93.31 159 PRO A N 1
ATOM 1220 C CA . PRO A 1 159 ? -7.146 -8.971 15.020 1.00 93.31 159 PRO A CA 1
ATOM 1221 C C . PRO A 1 159 ? -7.444 -7.510 15.385 1.00 93.31 159 PRO A C 1
ATOM 1223 O O . PRO A 1 159 ? -8.544 -7.030 15.155 1.00 93.31 159 PRO A O 1
ATOM 1226 N N . GLU A 1 160 ? -6.455 -6.736 15.840 1.00 91.19 160 GLU A N 1
ATOM 1227 C CA . GLU A 1 160 ? -6.638 -5.304 16.159 1.00 91.19 160 GLU A CA 1
ATOM 1228 C C . GLU A 1 160 ? -6.926 -4.413 14.929 1.00 91.19 160 GLU A C 1
ATOM 1230 O O . GLU A 1 160 ? -7.325 -3.244 15.042 1.00 91.19 160 GLU A O 1
ATOM 1235 N N . CYS A 1 161 ? -6.666 -4.945 13.735 1.00 91.75 161 CYS A N 1
ATOM 1236 C CA . CYS A 1 161 ? -6.798 -4.244 12.466 1.00 91.75 161 CYS A CA 1
ATOM 1237 C C . CYS A 1 161 ? -7.996 -4.728 11.638 1.00 91.75 161 CYS A C 1
ATOM 1239 O O . CYS A 1 161 ? -8.356 -4.041 10.683 1.00 91.75 161 CYS A O 1
ATOM 1241 N N . ILE A 1 162 ? -8.622 -5.856 11.997 1.00 91.00 162 ILE A N 1
ATOM 1242 C CA . ILE A 1 162 ? -9.646 -6.497 11.163 1.00 91.00 162 ILE A CA 1
ATOM 1243 C C . ILE A 1 162 ? -10.906 -5.648 11.012 1.00 91.00 162 ILE A C 1
ATOM 1245 O O . ILE A 1 162 ? -11.430 -5.551 9.912 1.00 91.00 162 ILE A O 1
ATOM 1249 N N . GLU A 1 163 ? -11.350 -4.965 12.067 1.00 89.31 163 GLU A N 1
ATOM 1250 C CA . GLU A 1 163 ? -12.550 -4.121 12.000 1.00 89.31 163 GLU A CA 1
ATOM 1251 C C . GLU A 1 163 ? -12.332 -2.880 11.127 1.00 89.31 163 GLU A C 1
ATOM 1253 O O . GLU A 1 163 ? -13.215 -2.475 10.381 1.00 89.31 163 GLU A O 1
ATOM 1258 N N . LYS A 1 164 ? -11.114 -2.319 11.128 1.00 88.31 164 LYS A N 1
ATOM 1259 C CA . LYS A 1 164 ? -10.754 -1.203 10.236 1.00 88.31 164 LYS A CA 1
ATOM 1260 C C . LYS A 1 164 ? -10.717 -1.660 8.780 1.00 88.31 164 LYS A C 1
ATOM 1262 O O . LYS A 1 164 ? -11.240 -0.974 7.912 1.00 88.31 164 LYS A O 1
ATOM 1267 N N . TYR A 1 165 ? -10.133 -2.835 8.537 1.00 88.81 165 TYR A N 1
ATOM 1268 C CA . TYR A 1 165 ? -10.153 -3.486 7.230 1.00 88.81 165 TYR A CA 1
ATOM 1269 C C . TYR A 1 165 ? -11.593 -3.738 6.764 1.00 88.81 165 TYR A C 1
ATOM 1271 O O . TYR A 1 165 ? -11.957 -3.366 5.655 1.00 88.81 165 TYR A O 1
ATOM 1279 N N . ARG A 1 166 ? -12.443 -4.303 7.627 1.00 89.75 166 ARG A N 1
ATOM 1280 C CA . ARG A 1 166 ? -13.835 -4.593 7.288 1.00 89.75 166 ARG A CA 1
ATOM 1281 C C . ARG A 1 166 ? -14.631 -3.329 6.994 1.00 89.75 166 ARG A C 1
ATOM 1283 O O . ARG A 1 166 ? -15.357 -3.322 6.012 1.00 89.75 166 ARG A O 1
ATOM 1290 N N . SER A 1 167 ? -14.462 -2.277 7.785 1.00 86.19 167 SER A N 1
ATOM 1291 C CA . SER A 1 167 ? -15.124 -0.990 7.546 1.00 86.19 167 SER A CA 1
ATOM 1292 C C . SER A 1 167 ? -14.762 -0.400 6.177 1.00 86.19 167 SER A C 1
ATOM 1294 O O . SER A 1 167 ? -15.614 0.154 5.494 1.00 86.19 167 SER A O 1
ATOM 1296 N N . ALA A 1 168 ? -13.507 -0.571 5.748 1.00 85.31 168 ALA A N 1
ATOM 1297 C CA . ALA A 1 168 ? -13.011 -0.013 4.494 1.00 85.31 168 ALA A CA 1
ATOM 1298 C C . ALA A 1 168 ? -13.328 -0.860 3.250 1.00 85.31 168 ALA A C 1
ATOM 1300 O O . ALA A 1 168 ? -13.479 -0.303 2.169 1.00 85.31 168 ALA A O 1
ATOM 1301 N N . PHE A 1 169 ? -13.400 -2.190 3.385 1.00 83.56 169 PHE A N 1
ATOM 1302 C CA . PHE A 1 169 ? -13.461 -3.110 2.239 1.00 83.56 169 PHE A CA 1
ATOM 1303 C C . PHE A 1 169 ? -14.658 -4.076 2.245 1.00 83.56 169 PHE A C 1
ATOM 1305 O O . PHE A 1 169 ? -14.841 -4.805 1.276 1.00 83.56 169 PHE A O 1
ATOM 1312 N N . SER A 1 170 ?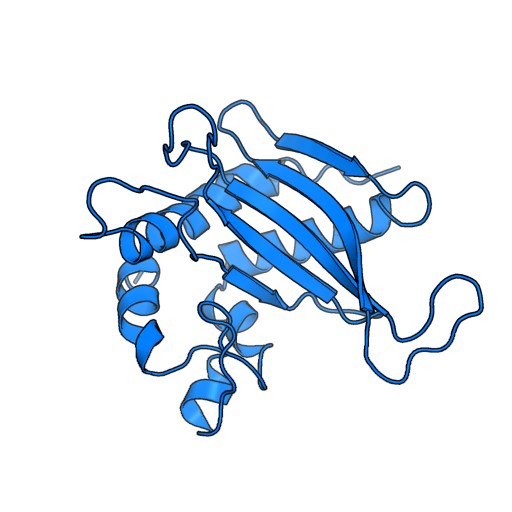 -15.493 -4.111 3.292 1.00 68.62 170 SER A N 1
ATOM 1313 C CA . SER A 1 170 ? -16.682 -4.996 3.325 1.00 68.62 170 SER A CA 1
ATOM 1314 C C . SER A 1 170 ? -17.909 -4.410 2.624 1.00 68.62 170 SER A C 1
ATOM 1316 O O . SER A 1 170 ? -18.976 -5.015 2.685 1.00 68.62 170 SER A O 1
ATOM 1318 N N . THR A 1 171 ? -17.786 -3.249 1.979 1.00 49.81 171 THR A N 1
ATOM 1319 C CA . THR A 1 171 ? -18.923 -2.494 1.426 1.00 49.81 171 THR A CA 1
ATOM 1320 C C . THR A 1 171 ? -19.221 -2.768 -0.049 1.00 49.81 171 THR A C 1
ATOM 1322 O O . THR A 1 171 ? -20.053 -2.077 -0.617 1.00 49.81 171 THR A O 1
ATOM 1325 N N . ASN A 1 172 ? -18.609 -3.786 -0.660 1.00 38.34 172 ASN A N 1
ATOM 1326 C CA . ASN A 1 172 ? -18.988 -4.258 -1.995 1.00 38.34 172 ASN A CA 1
ATOM 1327 C C . ASN A 1 172 ? -19.361 -5.744 -1.944 1.00 38.34 172 ASN A C 1
ATOM 1329 O O . ASN A 1 172 ? -18.536 -6.630 -2.174 1.00 38.34 172 ASN A O 1
ATOM 1333 N N . LYS A 1 173 ? -20.627 -5.999 -1.616 1.00 35.09 173 LYS A N 1
ATOM 1334 C CA . LYS A 1 173 ? -21.383 -7.157 -2.092 1.00 35.09 173 LYS A CA 1
ATOM 1335 C C . LYS A 1 173 ? -22.659 -6.652 -2.735 1.00 35.09 173 LYS A C 1
ATOM 1337 O O . LYS A 1 173 ? -23.272 -5.750 -2.125 1.00 35.09 173 LYS A O 1
#